Protein AF-A0A354QUR7-F1 (afdb_monomer_lite)

Foldseek 3Di:
DDDDDDDDDPVVVVVLVVVCVVVVHDSVVVVVCVVVPPVVVPPVDDDDDDDDDDDDDPDPPPVVVVVVVVVVVVVVVVVVVVVVVVVVVVVVVVVVVVVVVVVVVVVVVPPDPVVVVVPPPPD

Structure (mmCIF, N/CA/C/O backbone):
data_AF-A0A354QUR7-F1
#
_entry.id   AF-A0A354QUR7-F1
#
loop_
_atom_site.group_PDB
_atom_site.id
_atom_site.type_symbol
_atom_site.label_atom_id
_atom_site.label_alt_id
_atom_site.label_comp_id
_atom_site.label_asym_id
_atom_site.label_entity_id
_atom_site.label_seq_id
_atom_site.pdbx_PDB_ins_code
_atom_site.Cartn_x
_atom_site.Cartn_y
_atom_site.Cartn_z
_atom_site.occupancy
_atom_site.B_iso_or_equiv
_atom_site.auth_seq_id
_atom_site.auth_comp_id
_atom_site.auth_asym_id
_atom_site.auth_atom_id
_atom_site.pdbx_PDB_model_num
ATOM 1 N N . MET A 1 1 ? -41.980 7.712 7.292 1.00 70.81 1 MET A N 1
ATOM 2 C CA . MET A 1 1 ? -40.729 7.267 7.946 1.00 70.81 1 MET A CA 1
ATOM 3 C C . MET A 1 1 ? -40.075 6.250 7.031 1.00 70.81 1 MET A C 1
ATOM 5 O O . MET A 1 1 ? -40.793 5.419 6.491 1.00 70.81 1 MET A O 1
ATOM 9 N N . ALA A 1 2 ? -38.770 6.356 6.795 1.00 80.06 2 ALA A N 1
ATOM 10 C CA . ALA A 1 2 ? -38.042 5.383 5.985 1.00 80.06 2 ALA A CA 1
ATOM 11 C C . ALA A 1 2 ? -37.538 4.244 6.881 1.00 80.06 2 ALA A C 1
ATOM 13 O O . ALA A 1 2 ? -37.101 4.497 8.002 1.00 80.06 2 ALA A O 1
ATOM 14 N N . GLN A 1 3 ? -37.608 3.008 6.391 1.00 86.31 3 GLN A N 1
ATOM 15 C CA . GLN A 1 3 ? -37.109 1.825 7.090 1.00 86.31 3 GLN A CA 1
ATOM 16 C C . GLN A 1 3 ? -36.037 1.150 6.236 1.00 86.31 3 GLN A C 1
ATOM 18 O O . GLN A 1 3 ? -36.229 0.957 5.037 1.00 86.31 3 GLN A O 1
ATOM 23 N N . ILE A 1 4 ? -34.919 0.782 6.864 1.00 85.81 4 ILE A N 1
ATOM 24 C CA . ILE A 1 4 ? -33.810 0.062 6.233 1.00 85.81 4 ILE A CA 1
ATOM 25 C C . ILE A 1 4 ? -33.684 -1.293 6.928 1.00 85.81 4 ILE A C 1
ATOM 27 O O . ILE A 1 4 ? -33.511 -1.352 8.143 1.00 85.81 4 ILE A O 1
ATOM 31 N N . ASN A 1 5 ? -33.774 -2.377 6.156 1.00 90.69 5 ASN A N 1
ATOM 32 C CA . ASN A 1 5 ? -33.589 -3.738 6.656 1.00 90.69 5 ASN A CA 1
ATOM 33 C C . ASN A 1 5 ? -32.179 -4.220 6.300 1.00 90.69 5 ASN A C 1
ATOM 35 O O . ASN A 1 5 ? -31.819 -4.259 5.125 1.00 90.69 5 ASN A O 1
ATOM 39 N N . ILE A 1 6 ? -31.403 -4.611 7.310 1.00 87.19 6 ILE A N 1
ATOM 40 C CA . ILE A 1 6 ? -30.026 -5.093 7.154 1.00 87.19 6 ILE A CA 1
ATOM 41 C C . ILE A 1 6 ? -29.982 -6.557 7.592 1.00 87.19 6 ILE A C 1
ATOM 43 O O . ILE A 1 6 ? -30.445 -6.894 8.682 1.00 87.19 6 ILE A O 1
ATOM 47 N N . LYS A 1 7 ? -29.443 -7.433 6.737 1.00 93.44 7 LYS A N 1
ATOM 48 C CA . LYS A 1 7 ? -29.158 -8.830 7.090 1.00 93.44 7 LYS A CA 1
ATOM 49 C C . LYS A 1 7 ? -27.768 -8.901 7.711 1.00 93.44 7 LYS A C 1
ATOM 51 O O . LYS A 1 7 ? -26.819 -8.398 7.121 1.00 93.44 7 LYS A O 1
ATOM 56 N N . LEU A 1 8 ? -27.674 -9.520 8.880 1.00 91.12 8 LEU A N 1
ATOM 57 C CA . LEU A 1 8 ? -26.447 -9.665 9.659 1.00 91.12 8 LEU A CA 1
ATOM 58 C C . LEU A 1 8 ? -26.280 -11.132 10.050 1.00 91.12 8 LEU A C 1
ATOM 60 O O . LEU A 1 8 ? -27.276 -11.853 10.158 1.00 91.12 8 LEU A O 1
ATOM 64 N N . THR A 1 9 ? -25.043 -11.556 10.279 1.00 94.69 9 THR A N 1
ATOM 65 C CA . THR A 1 9 ? -24.769 -12.812 10.987 1.00 94.69 9 THR A CA 1
ATOM 66 C C . THR A 1 9 ? -24.953 -12.630 12.497 1.00 94.69 9 THR A C 1
ATOM 68 O O . THR A 1 9 ? -24.984 -11.501 12.999 1.00 94.69 9 THR A O 1
ATOM 71 N N . ASP A 1 10 ? -25.066 -13.737 13.233 1.00 92.31 10 ASP A N 1
ATOM 72 C CA . ASP A 1 10 ? -25.201 -13.695 14.694 1.00 92.31 10 ASP A CA 1
ATOM 73 C C . ASP A 1 10 ? -23.972 -13.047 15.357 1.00 92.31 10 ASP A C 1
ATOM 75 O O . ASP A 1 10 ? -24.129 -12.173 16.207 1.00 92.31 10 ASP A O 1
ATOM 79 N N . GLU A 1 11 ? -22.762 -13.350 14.874 1.00 92.94 11 GLU A N 1
ATOM 80 C CA . GLU A 1 11 ? -21.509 -12.731 15.338 1.00 92.94 11 GLU A CA 1
ATOM 81 C C . GLU A 1 11 ? -21.501 -11.205 15.142 1.00 92.94 11 GLU A C 1
ATOM 83 O O . GLU A 1 11 ? -21.174 -10.445 16.053 1.00 92.94 11 GLU A O 1
ATOM 88 N N . GLN A 1 12 ? -21.921 -10.725 13.967 1.00 89.38 12 GLN A N 1
ATOM 89 C CA . GLN A 1 12 ? -21.990 -9.288 13.681 1.00 89.38 12 GLN A CA 1
ATOM 90 C C . GLN A 1 12 ? -23.006 -8.581 14.583 1.00 89.38 12 GLN A C 1
ATOM 92 O O . GLN A 1 12 ? -22.788 -7.449 15.020 1.00 89.38 12 GLN A O 1
ATOM 97 N N . LYS A 1 13 ? -24.128 -9.241 14.874 1.00 90.25 13 LYS A N 1
ATOM 98 C CA . LYS A 1 13 ? -25.160 -8.710 15.765 1.00 90.25 13 LYS A CA 1
ATOM 99 C C . LYS A 1 13 ? -24.659 -8.603 17.204 1.00 90.25 13 LYS A C 1
ATOM 101 O O . LYS A 1 13 ? -24.965 -7.611 17.875 1.00 90.25 13 LYS A O 1
ATOM 106 N N . GLU A 1 14 ? -23.912 -9.595 17.677 1.00 91.62 14 GLU A N 1
ATOM 107 C CA . GLU A 1 14 ? -23.283 -9.563 18.999 1.00 91.62 14 GLU A CA 1
ATOM 108 C C . GLU A 1 14 ? -22.267 -8.427 19.103 1.00 91.62 14 GLU A C 1
ATOM 110 O O . GLU A 1 14 ? -22.321 -7.648 20.057 1.00 91.62 14 GLU A O 1
ATOM 115 N N . GLU A 1 15 ? -21.428 -8.261 18.082 1.00 88.44 15 GLU A N 1
ATOM 116 C CA . GLU A 1 15 ? -20.423 -7.202 18.030 1.00 88.44 15 GLU A CA 1
ATOM 117 C C . GLU A 1 15 ? -21.055 -5.805 18.084 1.00 88.44 15 GLU A C 1
ATOM 119 O O . GLU A 1 15 ? -20.711 -4.981 18.935 1.00 88.44 15 GLU A O 1
ATOM 124 N N . ILE A 1 16 ? -22.067 -5.554 17.247 1.00 87.75 16 ILE A N 1
ATOM 125 C CA . ILE A 1 16 ? -22.806 -4.283 17.246 1.00 87.75 16 ILE A CA 1
ATOM 126 C C . ILE A 1 16 ? -23.467 -4.040 18.610 1.00 87.75 16 ILE A C 1
ATOM 128 O O . ILE A 1 16 ? -23.473 -2.915 19.114 1.00 87.75 16 ILE A O 1
ATOM 132 N N . SER A 1 17 ? -24.005 -5.091 19.232 1.00 88.00 17 SER A N 1
ATOM 133 C CA . SER A 1 17 ? -24.630 -4.997 20.555 1.00 88.00 17 SER A CA 1
ATOM 134 C C . SER A 1 17 ? -23.614 -4.671 21.650 1.00 88.00 17 SER A C 1
ATOM 136 O O . SER A 1 17 ? -23.932 -3.912 22.568 1.00 88.00 17 SER A O 1
ATOM 138 N N . ARG A 1 18 ? -22.397 -5.216 21.564 1.00 91.12 18 ARG A N 1
ATOM 139 C CA . ARG A 1 18 ? -21.300 -4.925 22.494 1.00 91.12 18 ARG A CA 1
ATOM 140 C C . ARG A 1 18 ? -20.861 -3.468 22.381 1.00 91.12 18 ARG A C 1
ATOM 142 O O . ARG A 1 18 ? -20.863 -2.767 23.390 1.00 91.12 18 ARG A O 1
ATOM 149 N N . ILE A 1 19 ? -20.599 -2.997 21.161 1.00 88.25 19 ILE A N 1
ATOM 150 C CA . ILE A 1 19 ? -20.183 -1.610 20.892 1.00 88.25 19 ILE A CA 1
ATOM 151 C C . ILE A 1 19 ? -21.270 -0.619 21.334 1.00 88.25 19 ILE A C 1
ATOM 153 O O . ILE A 1 19 ? -20.972 0.425 21.914 1.00 88.25 19 ILE A O 1
ATOM 157 N N . ALA A 1 20 ? -22.544 -0.940 21.094 1.00 88.38 20 ALA A N 1
ATOM 158 C CA . ALA A 1 20 ? -23.664 -0.105 21.521 1.00 88.38 20 ALA A CA 1
ATOM 159 C C . ALA A 1 20 ? -23.741 0.021 23.054 1.00 88.38 20 ALA A C 1
ATOM 161 O O . ALA A 1 20 ? -23.936 1.124 23.566 1.00 88.38 20 ALA A O 1
ATOM 162 N N . LYS A 1 21 ? -23.532 -1.088 23.784 1.00 89.12 21 LYS A N 1
ATOM 163 C CA . LYS A 1 21 ? -23.481 -1.094 25.257 1.00 89.12 21 LYS A CA 1
ATOM 164 C C . LYS A 1 21 ? -22.305 -0.285 25.793 1.00 89.12 21 LYS A C 1
ATOM 166 O O . LYS A 1 21 ? -22.503 0.509 26.703 1.00 89.12 21 LYS A O 1
ATOM 171 N N . GLU A 1 22 ? -21.120 -0.465 25.219 1.00 87.44 22 GLU A N 1
ATOM 172 C CA . GLU A 1 22 ? -19.910 0.267 25.610 1.00 87.44 22 GLU A CA 1
ATOM 173 C C . GLU A 1 22 ? -20.076 1.781 25.422 1.00 87.44 22 GLU A C 1
ATOM 175 O O . GLU A 1 22 ? -19.699 2.566 26.287 1.00 87.44 22 GLU A O 1
ATOM 180 N N . LYS A 1 23 ? -20.724 2.194 24.328 1.00 81.88 23 LYS A N 1
ATOM 181 C CA . LYS A 1 23 ? -20.987 3.606 24.018 1.00 81.88 23 LYS A CA 1
ATOM 182 C C . LYS A 1 23 ? -22.255 4.170 24.674 1.00 81.88 23 LYS A C 1
ATOM 184 O O . LYS A 1 23 ? -22.537 5.352 24.502 1.00 81.88 23 LYS A O 1
ATOM 189 N N . GLY A 1 24 ? -23.040 3.352 25.381 1.00 87.19 24 GLY A N 1
ATOM 190 C CA . GLY A 1 24 ? -24.289 3.775 26.027 1.00 87.19 24 GLY A CA 1
ATOM 191 C C . GLY A 1 24 ? -25.385 4.248 25.060 1.00 87.19 24 GLY A C 1
ATOM 192 O O . GLY A 1 24 ? -26.248 5.033 25.450 1.00 87.19 24 GLY A O 1
ATOM 193 N N . VAL A 1 25 ? -25.363 3.802 23.800 1.00 88.75 25 VAL A N 1
ATOM 194 C CA . VAL A 1 25 ? -26.309 4.226 22.749 1.00 88.75 25 VAL A CA 1
ATOM 195 C C . VAL A 1 25 ? -27.160 3.058 22.253 1.00 88.75 25 VAL A C 1
ATOM 197 O O . VAL A 1 25 ? -26.796 1.893 22.391 1.00 88.75 25 VAL A O 1
ATOM 200 N N . SER A 1 26 ? -28.313 3.352 21.645 1.00 88.50 26 SER A N 1
ATOM 201 C CA . SER A 1 26 ? -29.121 2.309 21.004 1.00 88.50 26 SER A CA 1
ATOM 202 C C . SER A 1 26 ? -28.445 1.808 19.726 1.00 88.50 26 SER A C 1
ATOM 204 O O . SER A 1 26 ? -27.758 2.563 19.038 1.00 88.50 26 SER A O 1
ATOM 206 N N . ILE A 1 27 ? -28.678 0.542 19.370 1.00 85.31 27 ILE A N 1
ATOM 207 C CA . ILE A 1 27 ? -28.130 -0.060 18.143 1.00 85.31 27 ILE A CA 1
ATOM 208 C C . ILE A 1 27 ? -28.532 0.759 16.911 1.00 85.31 27 ILE A C 1
ATOM 210 O O . ILE A 1 27 ? -27.703 1.046 16.054 1.00 85.31 27 ILE A O 1
ATOM 214 N N . THR A 1 28 ? -29.791 1.193 16.845 1.00 85.50 28 THR A N 1
ATOM 215 C CA . THR A 1 28 ? -30.291 2.025 15.747 1.00 85.50 28 THR A CA 1
ATOM 216 C C . THR A 1 28 ? -29.547 3.353 15.672 1.00 85.50 28 THR A C 1
ATOM 218 O O . THR A 1 28 ? -29.139 3.756 14.587 1.00 85.50 28 THR A O 1
ATOM 221 N N . GLN A 1 29 ? -29.318 4.015 16.812 1.00 81.94 29 GLN A N 1
ATOM 222 C CA . GLN A 1 29 ? -28.586 5.279 16.840 1.00 81.94 29 GLN A CA 1
ATOM 223 C C . GLN A 1 29 ? -27.117 5.084 16.462 1.00 81.94 29 GLN A C 1
ATOM 225 O O . GLN A 1 29 ? -26.572 5.902 15.729 1.00 81.94 29 GLN A O 1
ATOM 230 N N . LEU A 1 30 ? -26.492 3.992 16.912 1.00 86.44 30 LEU A N 1
ATOM 231 C CA . LEU A 1 30 ? -25.126 3.633 16.542 1.00 86.44 30 LEU A CA 1
ATOM 232 C C . LEU A 1 30 ? -25.003 3.459 15.025 1.00 86.44 30 LEU A C 1
ATOM 234 O O . LEU A 1 30 ? -24.152 4.092 14.416 1.00 86.44 30 LEU A O 1
ATOM 238 N N . VAL A 1 31 ? -25.888 2.669 14.411 1.00 85.56 31 VAL A N 1
ATOM 239 C CA . VAL A 1 31 ? -25.879 2.413 12.962 1.00 85.56 31 VAL A CA 1
ATOM 240 C C . VAL A 1 31 ? -26.161 3.691 12.171 1.00 85.56 31 VAL A C 1
ATOM 242 O O . VAL A 1 31 ? -25.471 3.967 11.193 1.00 85.56 31 VAL A O 1
ATOM 245 N N . ILE A 1 32 ? -27.128 4.505 12.606 1.00 85.56 32 ILE A N 1
ATOM 246 C CA . ILE A 1 32 ? -27.425 5.798 11.975 1.00 85.56 32 ILE A CA 1
ATOM 247 C C . ILE A 1 32 ? -26.209 6.723 12.055 1.00 85.56 32 ILE A C 1
ATOM 249 O O . ILE A 1 32 ? -25.805 7.276 11.035 1.00 85.56 32 ILE A O 1
ATOM 253 N N . ASN A 1 33 ? -25.591 6.852 13.230 1.00 84.00 33 ASN A N 1
ATOM 254 C CA . ASN A 1 33 ? -24.401 7.678 13.415 1.00 84.00 33 ASN A CA 1
ATOM 255 C C . ASN A 1 33 ? -23.230 7.157 12.573 1.00 84.00 33 ASN A C 1
ATOM 257 O O . ASN A 1 33 ? -22.545 7.955 11.951 1.00 84.00 33 ASN A O 1
ATOM 261 N N . SER A 1 34 ? -23.021 5.842 12.495 1.00 80.88 34 SER A N 1
ATOM 262 C CA . SER A 1 34 ? -21.969 5.246 11.663 1.00 80.88 34 SER A CA 1
ATOM 263 C C . SER A 1 34 ? -22.181 5.475 10.162 1.00 80.88 34 SER A C 1
ATOM 265 O O . SER A 1 34 ? -21.206 5.602 9.431 1.00 80.88 34 SER A O 1
ATOM 267 N N . ILE A 1 35 ? -23.430 5.537 9.689 1.00 83.19 35 ILE A N 1
ATOM 268 C CA . ILE A 1 35 ? -23.747 5.791 8.273 1.00 83.19 35 ILE A CA 1
ATOM 269 C C . ILE A 1 35 ? -23.687 7.289 7.941 1.00 83.19 35 ILE A C 1
ATOM 271 O O . ILE A 1 35 ? -23.235 7.657 6.855 1.00 83.19 35 ILE A O 1
ATOM 275 N N . LEU A 1 36 ? -24.174 8.146 8.843 1.00 81.19 36 LEU A N 1
ATOM 276 C CA . LEU A 1 36 ? -24.264 9.593 8.625 1.00 8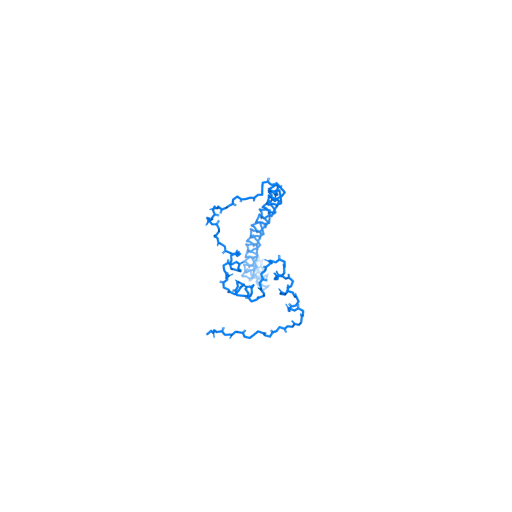1.19 36 LEU A CA 1
ATOM 277 C C . LEU A 1 36 ? -22.943 10.316 8.911 1.00 81.19 36 LEU A C 1
ATOM 279 O O . LEU A 1 36 ? -22.587 11.222 8.161 1.00 81.19 36 LEU A O 1
ATOM 283 N N . ASN A 1 37 ? -22.182 9.894 9.924 1.00 70.12 37 ASN A N 1
ATOM 284 C CA . ASN A 1 37 ? -20.871 10.463 10.246 1.00 70.12 37 ASN A CA 1
ATOM 285 C C . ASN A 1 37 ? -19.788 9.836 9.353 1.00 70.12 37 ASN A C 1
ATOM 287 O O . ASN A 1 37 ? -18.884 9.145 9.822 1.00 70.12 37 ASN A O 1
ATOM 291 N N . LYS A 1 38 ? -19.879 10.084 8.041 1.00 56.25 38 LYS A N 1
ATOM 292 C CA . LYS A 1 38 ? -18.827 9.722 7.075 1.00 56.25 38 LYS A CA 1
ATOM 293 C C . LYS A 1 38 ? -17.510 10.466 7.314 1.00 56.25 38 LYS A C 1
ATOM 295 O O . LYS A 1 38 ? -16.471 9.988 6.870 1.00 56.25 38 LYS A O 1
ATOM 300 N N . GLU A 1 39 ? -17.542 11.590 8.029 1.00 51.56 39 GLU A N 1
ATOM 301 C CA . GLU A 1 39 ? -16.359 12.406 8.324 1.00 51.56 39 GLU A CA 1
ATOM 302 C C . GLU A 1 39 ? -15.308 11.705 9.191 1.00 51.56 39 GLU A C 1
ATOM 304 O O . GLU A 1 39 ? -14.172 12.139 9.172 1.00 51.56 39 GLU A O 1
ATOM 309 N N . GLN A 1 40 ? -15.618 10.608 9.894 1.00 51.91 40 GLN A N 1
ATOM 310 C CA . GLN A 1 40 ? -14.603 9.884 10.682 1.00 51.91 40 GLN A CA 1
ATOM 311 C C . GLN A 1 40 ? -13.975 8.678 9.972 1.00 51.91 40 GLN A C 1
ATOM 313 O O . GLN A 1 40 ? -13.020 8.114 10.492 1.00 51.91 40 GLN A O 1
ATOM 318 N N . PHE A 1 41 ? -14.475 8.276 8.798 1.00 47.25 41 PHE A N 1
ATOM 319 C CA . PHE A 1 41 ? -13.894 7.160 8.034 1.00 47.25 41 PHE A CA 1
ATOM 320 C C . PHE A 1 41 ? -13.124 7.609 6.786 1.00 47.25 41 PHE A C 1
ATOM 322 O O . PHE A 1 41 ? -12.413 6.800 6.198 1.00 47.25 41 PHE A O 1
ATOM 329 N N . TYR A 1 42 ? -13.240 8.883 6.389 1.00 46.06 42 TYR A N 1
ATOM 330 C CA . TYR A 1 42 ? -12.487 9.463 5.269 1.00 46.06 42 TYR A CA 1
ATOM 331 C C . TYR A 1 42 ? -11.438 10.508 5.680 1.00 46.06 42 TYR A C 1
ATOM 333 O O . TYR A 1 42 ? -10.752 11.024 4.806 1.00 46.06 42 TYR A O 1
ATOM 341 N N .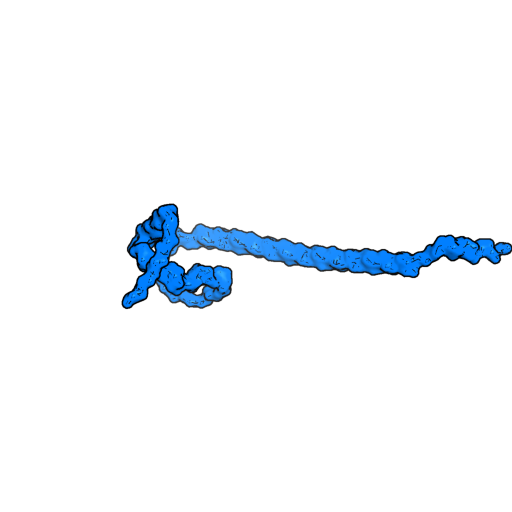 THR A 1 43 ? -11.228 10.769 6.973 1.00 41.31 43 THR A N 1
ATOM 342 C CA . THR A 1 43 ? -10.122 11.617 7.458 1.00 41.31 43 THR A CA 1
ATOM 343 C C . THR A 1 43 ? -8.959 10.771 7.980 1.00 41.31 43 THR A C 1
ATOM 345 O O . THR A 1 43 ? -8.518 10.948 9.108 1.00 41.31 43 THR A O 1
ATOM 348 N N . ASP A 1 44 ? -8.484 9.833 7.160 1.00 45.16 44 ASP A N 1
ATOM 349 C CA . ASP A 1 44 ? -7.079 9.389 7.201 1.00 45.16 44 ASP A CA 1
ATOM 350 C C . ASP A 1 44 ? -6.260 10.061 6.085 1.00 45.16 44 ASP A C 1
ATOM 352 O O . ASP A 1 44 ? -5.083 9.770 5.907 1.00 45.16 44 ASP A O 1
ATOM 356 N N . ASN A 1 45 ? -6.858 10.993 5.335 1.00 47.22 45 ASN A N 1
ATOM 357 C CA . ASN A 1 45 ? -6.125 11.848 4.415 1.00 47.22 45 ASN A CA 1
ATOM 358 C C . ASN A 1 45 ? -6.605 13.293 4.555 1.00 47.22 45 ASN A C 1
ATOM 360 O O . ASN A 1 45 ? -7.725 13.621 4.181 1.00 47.22 45 ASN A O 1
ATOM 364 N N . GLU A 1 46 ? -5.684 14.098 5.076 1.00 49.09 46 GLU A N 1
ATOM 365 C CA . GLU A 1 46 ? -5.580 15.549 4.930 1.00 49.09 46 GLU A CA 1
ATOM 366 C C . GLU A 1 46 ? -6.576 16.413 5.733 1.00 49.09 46 GLU A C 1
ATOM 368 O O . GLU A 1 46 ? -7.792 16.269 5.683 1.00 49.09 46 GLU A O 1
ATOM 373 N N . ASP A 1 47 ? -5.979 17.348 6.478 1.00 48.78 47 ASP A N 1
ATOM 374 C CA . ASP A 1 47 ? -6.572 18.539 7.093 1.00 48.78 47 ASP A CA 1
ATOM 375 C C . ASP A 1 47 ? -7.348 18.384 8.414 1.00 48.78 47 ASP A C 1
ATOM 377 O O . ASP A 1 47 ? -8.569 18.511 8.484 1.00 48.78 47 ASP A O 1
ATOM 381 N N . ILE A 1 48 ? -6.608 18.295 9.530 1.00 45.75 48 ILE A N 1
ATOM 382 C CA . ILE A 1 48 ? -7.082 18.820 10.825 1.00 45.75 48 ILE A CA 1
ATOM 383 C C . ILE A 1 48 ? -6.299 20.094 11.153 1.00 45.75 48 ILE A C 1
ATOM 385 O O . ILE A 1 48 ? -5.454 20.146 12.045 1.00 45.75 48 ILE A O 1
ATOM 389 N N . GLU A 1 49 ? -6.627 21.161 10.427 1.00 47.12 49 GLU A N 1
ATOM 390 C CA . GLU A 1 49 ? -6.638 22.497 11.009 1.00 47.12 49 GLU A CA 1
ATOM 391 C C . GLU A 1 49 ? -8.024 22.730 11.641 1.00 47.12 49 GLU A C 1
ATOM 393 O O . GLU A 1 49 ? -9.048 22.686 10.966 1.00 47.12 49 GLU A O 1
ATOM 398 N N . ARG A 1 50 ? -8.022 23.077 12.935 1.00 48.78 50 ARG A N 1
ATOM 399 C CA . ARG A 1 50 ? -9.096 23.762 13.689 1.00 48.78 50 ARG A CA 1
ATOM 400 C C . ARG A 1 50 ? -10.302 22.932 14.145 1.00 48.78 50 ARG A C 1
ATOM 402 O O . ARG A 1 50 ? -11.369 22.950 13.536 1.00 48.78 50 ARG A O 1
ATOM 409 N N . LYS A 1 51 ? -10.231 22.490 15.406 1.00 41.47 51 LYS A N 1
ATOM 410 C CA . LYS A 1 51 ? -11.232 22.918 16.401 1.00 41.47 51 LYS A CA 1
ATOM 411 C C . LYS A 1 51 ? -10.707 22.778 17.829 1.00 41.47 51 LYS A C 1
ATOM 413 O O . LYS A 1 51 ? -10.802 21.730 18.457 1.00 41.47 51 LYS A O 1
ATOM 418 N N . GLU A 1 52 ? -10.172 23.880 18.343 1.00 45.22 52 GLU A N 1
ATOM 419 C CA . GLU A 1 52 ? -10.100 24.127 19.778 1.00 45.22 52 GLU A CA 1
ATOM 420 C C . GLU A 1 52 ? -11.518 24.147 20.360 1.00 45.22 52 GLU A C 1
ATOM 422 O O . GLU A 1 52 ? -12.380 24.889 19.880 1.00 45.22 52 GLU A O 1
ATOM 427 N N . ASN A 1 53 ? -11.732 23.321 21.387 1.00 38.19 53 ASN A N 1
ATOM 428 C CA . ASN A 1 53 ? -12.489 23.587 22.618 1.00 38.19 53 ASN A CA 1
ATOM 429 C C . ASN A 1 53 ? -13.254 22.339 23.073 1.00 38.19 53 ASN A C 1
ATOM 431 O O . ASN A 1 53 ? -14.388 22.118 22.664 1.00 38.19 53 ASN A O 1
ATOM 435 N N . SER A 1 54 ? -12.681 21.589 24.012 1.00 34.34 54 SER A N 1
ATOM 436 C CA . SER A 1 54 ? -13.267 21.483 25.352 1.00 34.34 54 SER A CA 1
ATOM 437 C C . SER A 1 54 ? -12.285 20.784 26.290 1.00 34.34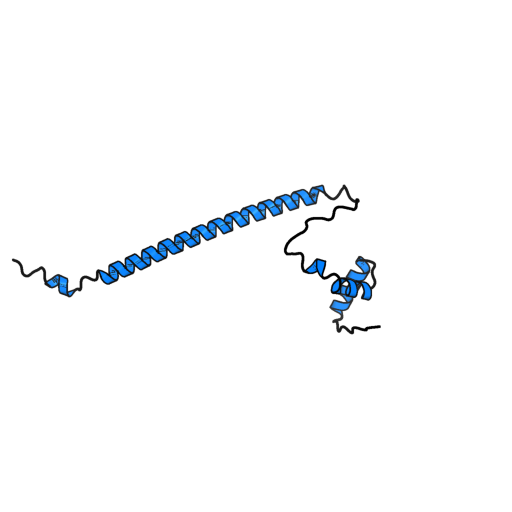 54 SER A C 1
ATOM 439 O O . SER A 1 54 ? -11.718 19.746 25.969 1.00 34.34 54 SER A O 1
ATOM 441 N N . LYS A 1 55 ? -12.081 21.407 27.449 1.00 48.31 55 LYS A N 1
ATOM 442 C CA . LYS A 1 55 ? -11.332 20.905 28.603 1.00 48.31 55 LYS A CA 1
ATOM 443 C C . LYS A 1 55 ? -11.881 19.548 29.040 1.00 48.31 55 LYS A C 1
ATOM 445 O O . LYS A 1 55 ? -13.090 19.467 29.216 1.00 48.31 55 LYS A O 1
ATOM 450 N N . GLU A 1 56 ? -10.999 18.574 29.270 1.00 37.75 56 GLU A N 1
ATOM 451 C CA . GLU A 1 56 ? -10.855 17.772 30.504 1.00 37.75 56 GLU A CA 1
ATOM 452 C C . GLU A 1 56 ? -9.764 16.702 30.283 1.00 37.75 56 GLU A C 1
ATOM 454 O O . GLU A 1 56 ? -9.636 16.187 29.176 1.00 37.75 56 GLU A O 1
ATOM 459 N N . SER A 1 57 ? -9.013 16.335 31.332 1.00 35.91 57 SER A N 1
ATOM 460 C CA . SER A 1 57 ? -7.987 15.259 31.400 1.00 35.91 57 SER A CA 1
ATOM 461 C C . SER A 1 57 ? -6.512 15.682 31.242 1.00 35.91 57 SER A C 1
ATOM 463 O O . SER A 1 57 ? -5.819 15.318 30.293 1.00 35.91 57 SER A O 1
ATOM 465 N N . THR A 1 58 ? -5.984 16.405 32.233 1.00 44.97 58 THR A N 1
ATOM 466 C CA . THR A 1 58 ? -4.565 16.813 32.318 1.00 44.97 58 THR A CA 1
ATOM 467 C C . THR A 1 58 ? -3.627 15.729 32.889 1.00 44.97 58 THR A C 1
ATOM 469 O O . THR A 1 58 ? -2.492 16.037 33.225 1.00 44.97 58 THR A O 1
ATOM 472 N N . GLU A 1 59 ? -4.038 14.459 32.984 1.00 44.91 59 GLU A N 1
ATOM 473 C CA . GLU A 1 59 ? -3.181 13.394 33.557 1.00 44.91 59 GLU A CA 1
ATOM 474 C C . GLU A 1 59 ? -2.784 12.274 32.574 1.00 44.91 59 GLU A C 1
ATOM 476 O O . GLU A 1 59 ? -1.800 11.588 32.822 1.00 44.91 59 GLU A O 1
ATOM 481 N N . ASN A 1 60 ? -3.415 12.165 31.394 1.00 46.19 60 ASN A N 1
ATOM 482 C CA . ASN A 1 60 ? -3.071 11.148 30.375 1.00 46.19 60 ASN A CA 1
ATOM 483 C C . ASN A 1 60 ? -2.157 11.665 29.237 1.00 46.19 60 ASN A C 1
ATOM 485 O O . ASN A 1 60 ? -1.907 10.960 28.263 1.00 46.19 60 ASN A O 1
ATOM 489 N N . ASN A 1 61 ? -1.680 12.913 29.312 1.00 50.22 61 ASN A N 1
ATOM 490 C CA . ASN A 1 61 ? -1.008 13.590 28.189 1.00 50.22 61 ASN A CA 1
ATOM 491 C C . ASN A 1 61 ? 0.514 13.370 28.095 1.00 50.22 61 ASN A C 1
ATOM 493 O O . ASN A 1 61 ? 1.111 13.723 27.080 1.00 50.22 61 ASN A O 1
ATOM 497 N N . LEU A 1 62 ? 1.166 12.819 29.124 1.00 53.06 62 LEU A N 1
ATOM 498 C CA . LEU A 1 62 ? 2.630 12.701 29.121 1.00 53.06 62 LEU A CA 1
ATOM 499 C C . LEU A 1 62 ? 3.126 11.462 28.354 1.00 53.06 62 LEU A C 1
ATOM 501 O O . LEU A 1 62 ? 4.090 11.573 27.599 1.00 53.06 62 LEU A O 1
ATOM 505 N N . ASP A 1 63 ? 2.445 10.319 28.488 1.00 52.72 63 ASP A N 1
ATOM 506 C CA . ASP A 1 63 ? 2.822 9.076 27.790 1.00 52.72 63 ASP A CA 1
ATOM 507 C C . ASP A 1 63 ? 2.544 9.154 26.282 1.00 52.72 63 ASP A C 1
ATOM 509 O O . ASP A 1 63 ? 3.402 8.801 25.472 1.00 52.72 63 ASP A O 1
ATOM 513 N N . ASN A 1 64 ? 1.411 9.752 25.893 1.00 57.41 64 ASN A N 1
ATOM 514 C CA . ASN A 1 64 ? 1.065 9.970 24.484 1.00 57.41 64 ASN A CA 1
ATOM 515 C C . ASN A 1 64 ? 2.098 10.832 23.740 1.00 57.41 64 ASN A C 1
ATOM 517 O O . ASN A 1 64 ? 2.300 10.647 22.544 1.00 57.41 64 ASN A O 1
ATOM 521 N N . ASN A 1 65 ? 2.774 11.767 24.418 1.00 62.72 65 ASN A N 1
ATOM 522 C CA . ASN A 1 65 ? 3.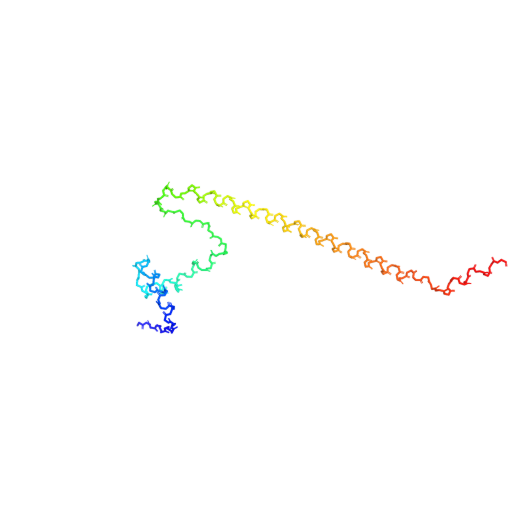782 12.618 23.783 1.00 62.72 65 ASN A CA 1
ATOM 523 C C . ASN A 1 65 ? 5.056 11.825 23.444 1.00 62.72 65 ASN A C 1
ATOM 525 O O . ASN A 1 65 ? 5.625 11.983 22.366 1.00 62.72 65 ASN A O 1
ATOM 529 N N . LYS A 1 66 ? 5.480 10.920 24.334 1.00 68.75 66 LYS A N 1
ATOM 530 C CA . LYS A 1 66 ? 6.683 10.106 24.122 1.00 68.75 66 LYS A CA 1
ATOM 531 C C . LYS A 1 66 ? 6.490 9.078 23.009 1.00 68.75 66 LYS A C 1
ATOM 533 O O . LYS A 1 66 ? 7.393 8.899 22.195 1.00 68.75 66 LYS A O 1
ATOM 538 N N . GLU A 1 67 ? 5.320 8.446 22.946 1.00 69.19 67 GLU A N 1
ATOM 539 C CA . GLU A 1 67 ? 4.979 7.560 21.830 1.00 69.19 67 GLU A CA 1
ATOM 540 C C . GLU A 1 67 ? 4.894 8.338 20.514 1.00 69.19 67 GLU A C 1
ATOM 542 O O . GLU A 1 67 ? 5.476 7.914 19.519 1.00 69.19 67 GLU A O 1
ATOM 547 N N . ASN A 1 68 ? 4.263 9.516 20.507 1.00 76.00 68 ASN A N 1
ATOM 548 C CA . ASN A 1 68 ? 4.160 10.355 19.310 1.00 76.00 68 ASN A CA 1
ATOM 549 C C . ASN A 1 68 ? 5.538 10.808 18.787 1.00 76.00 68 ASN A C 1
ATOM 551 O O . ASN A 1 68 ? 5.797 10.734 17.587 1.00 76.00 68 ASN A O 1
ATOM 555 N N . LEU A 1 69 ? 6.457 11.181 19.686 1.00 78.25 69 LEU A N 1
ATOM 556 C CA . LEU A 1 69 ? 7.854 11.481 19.351 1.00 78.25 69 LEU A CA 1
ATOM 557 C C . LEU A 1 69 ? 8.565 10.275 18.722 1.00 78.25 69 LEU A C 1
ATOM 559 O O . LEU A 1 69 ? 9.204 10.428 17.684 1.00 78.25 69 LEU A O 1
ATOM 563 N N . LEU A 1 70 ? 8.405 9.078 19.295 1.00 83.19 70 LEU A N 1
ATOM 564 C CA . LEU A 1 70 ? 9.006 7.854 18.758 1.00 83.19 70 LEU A CA 1
ATOM 565 C C . LEU A 1 70 ? 8.453 7.503 17.367 1.00 83.19 70 LEU A C 1
ATOM 567 O O . LEU A 1 70 ? 9.216 7.148 16.468 1.00 83.19 70 LEU A O 1
ATOM 571 N N . TYR A 1 71 ? 7.137 7.627 17.168 1.00 86.06 71 TYR A N 1
ATOM 572 C CA . TYR A 1 71 ? 6.512 7.425 15.858 1.00 86.06 71 TYR A CA 1
ATOM 573 C C . TYR A 1 71 ? 7.013 8.440 14.832 1.00 86.06 71 TYR A C 1
ATOM 575 O O . TYR A 1 71 ? 7.283 8.073 13.690 1.00 86.06 71 TYR A O 1
ATOM 583 N N . LYS A 1 72 ? 7.187 9.701 15.234 1.00 90.06 72 LYS A N 1
ATOM 584 C CA . LYS A 1 72 ? 7.729 10.742 14.361 1.00 90.06 72 LYS A CA 1
ATOM 585 C C . LYS A 1 72 ? 9.172 10.444 13.947 1.00 90.06 72 LYS A C 1
ATOM 587 O O . LYS A 1 72 ? 9.469 10.482 12.756 1.00 90.06 72 LYS A O 1
ATOM 592 N N . GLU A 1 73 ? 10.039 10.094 14.895 1.00 90.56 73 GLU A N 1
ATOM 593 C CA . GLU A 1 73 ? 11.432 9.716 14.613 1.00 90.56 73 GLU A CA 1
ATOM 594 C C . GLU A 1 73 ? 11.507 8.501 13.678 1.00 90.56 73 GLU A C 1
ATOM 596 O O . GLU A 1 73 ? 12.276 8.495 12.715 1.00 90.56 73 GLU A O 1
ATOM 601 N N . LEU A 1 74 ? 10.667 7.487 13.909 1.00 92.88 74 LEU A N 1
ATOM 602 C CA . LEU A 1 74 ? 10.572 6.323 13.030 1.00 92.88 74 LEU A CA 1
ATOM 603 C C . LEU A 1 74 ? 10.162 6.723 11.605 1.00 92.88 74 LEU A C 1
ATOM 605 O O . LEU A 1 74 ? 10.778 6.269 10.638 1.00 92.88 74 LEU A O 1
ATOM 609 N N . CYS A 1 75 ? 9.153 7.584 11.466 1.00 90.62 75 CYS A N 1
ATOM 610 C CA . CYS A 1 75 ? 8.708 8.093 10.170 1.00 90.62 75 CYS A CA 1
ATOM 611 C C . CYS A 1 75 ? 9.816 8.869 9.444 1.00 90.62 75 CYS A C 1
ATOM 613 O O . CYS A 1 75 ? 10.019 8.652 8.249 1.00 90.62 75 CYS A O 1
ATOM 615 N N . GLU A 1 76 ? 10.569 9.716 10.148 1.00 93.19 76 GLU A N 1
ATOM 616 C CA . GLU A 1 76 ? 11.696 10.467 9.577 1.00 93.19 76 GLU A CA 1
ATOM 617 C C . GLU A 1 76 ? 12.814 9.531 9.087 1.00 93.19 76 GLU A C 1
ATOM 619 O O . GLU A 1 76 ? 13.325 9.694 7.973 1.00 93.19 76 GLU A O 1
ATOM 624 N N . VAL A 1 77 ? 13.154 8.495 9.864 1.00 95.94 77 VAL A N 1
ATOM 625 C CA . VAL A 1 77 ? 14.143 7.480 9.459 1.00 95.94 77 VAL A CA 1
ATOM 626 C C . VAL A 1 77 ? 13.674 6.717 8.219 1.00 95.94 77 VAL A C 1
ATOM 628 O O . VAL A 1 77 ? 14.452 6.540 7.277 1.00 95.94 77 VAL A O 1
ATOM 631 N N . LEU A 1 78 ? 12.412 6.283 8.189 1.00 95.44 78 LEU A N 1
ATOM 632 C CA . LEU A 1 78 ? 11.845 5.559 7.049 1.00 95.44 78 LEU A CA 1
ATOM 633 C C . LEU A 1 78 ? 11.816 6.425 5.784 1.00 95.44 78 LEU A C 1
ATOM 635 O O . LEU A 1 78 ? 12.200 5.955 4.713 1.00 95.44 78 LEU A O 1
ATOM 639 N N . GLN A 1 79 ? 11.439 7.700 5.897 1.00 93.31 79 GLN A N 1
ATOM 640 C CA . GLN A 1 79 ? 11.489 8.644 4.778 1.00 93.31 79 GLN A CA 1
ATOM 641 C C . GLN A 1 79 ? 12.918 8.838 4.257 1.00 93.31 79 GLN A C 1
ATOM 643 O O . GLN A 1 79 ? 13.143 8.798 3.045 1.00 93.31 79 GLN A O 1
ATOM 648 N N . GLY A 1 80 ? 13.900 8.971 5.154 1.00 94.31 80 GLY A N 1
ATOM 649 C CA . GLY A 1 80 ? 15.311 9.044 4.776 1.00 94.31 80 GLY A CA 1
ATOM 650 C C . GLY A 1 80 ? 15.788 7.796 4.023 1.00 94.31 80 GLY A C 1
ATOM 651 O O . GLY A 1 80 ? 16.501 7.906 3.023 1.00 94.31 80 GLY A O 1
ATOM 652 N N . GLN A 1 81 ? 15.355 6.607 4.451 1.00 95.25 81 GLN A N 1
ATOM 653 C CA . GLN A 1 81 ? 15.664 5.349 3.763 1.00 95.25 81 GLN A CA 1
ATOM 654 C C . GLN A 1 81 ? 15.036 5.268 2.366 1.00 95.25 81 GLN A C 1
ATOM 656 O O . GLN A 1 81 ? 15.684 4.771 1.444 1.00 95.25 81 GLN A O 1
ATOM 661 N N . ILE A 1 82 ? 13.803 5.753 2.194 1.00 95.69 82 ILE A N 1
ATOM 662 C CA . ILE A 1 82 ? 13.132 5.801 0.886 1.00 95.69 82 ILE A CA 1
ATOM 663 C C . ILE A 1 82 ? 13.912 6.708 -0.068 1.00 95.69 82 ILE A C 1
ATOM 665 O O . ILE A 1 82 ? 14.308 6.258 -1.140 1.00 95.69 82 ILE A O 1
ATOM 669 N N . ALA A 1 83 ? 14.248 7.926 0.363 1.00 94.25 83 ALA A N 1
ATOM 670 C CA . ALA A 1 83 ? 15.015 8.861 -0.459 1.00 94.25 83 ALA A CA 1
ATOM 671 C C . ALA A 1 83 ? 16.386 8.291 -0.875 1.00 94.25 83 ALA A C 1
ATOM 673 O O . ALA A 1 83 ? 16.822 8.451 -2.016 1.00 94.25 83 ALA A O 1
ATOM 674 N N . GLN A 1 84 ? 17.067 7.576 0.027 1.00 95.25 84 GLN A N 1
ATOM 675 C CA . GLN A 1 84 ? 18.321 6.891 -0.304 1.00 95.25 84 GLN A CA 1
ATOM 676 C C . GLN A 1 84 ? 18.126 5.761 -1.324 1.00 95.25 84 GLN A C 1
ATOM 678 O O . GLN A 1 84 ? 18.966 5.598 -2.212 1.00 95.25 84 GLN A O 1
ATOM 683 N N . LYS A 1 85 ? 17.041 4.983 -1.215 1.00 96.88 85 LYS A N 1
ATOM 684 C CA . LYS A 1 85 ? 16.708 3.925 -2.183 1.00 96.88 85 LYS A CA 1
ATOM 685 C C . LYS A 1 85 ? 16.422 4.504 -3.568 1.00 96.88 85 LYS A C 1
ATOM 687 O O . LYS A 1 85 ? 16.926 3.953 -4.542 1.00 96.88 85 LYS A O 1
ATOM 692 N N . ASP A 1 86 ? 15.715 5.627 -3.654 1.00 95.88 86 ASP A N 1
ATOM 693 C CA . ASP A 1 86 ? 15.449 6.302 -4.931 1.00 95.88 86 ASP A CA 1
ATOM 694 C C . ASP A 1 86 ? 16.750 6.761 -5.609 1.00 95.88 86 ASP A C 1
ATOM 696 O O . ASP A 1 86 ? 16.973 6.488 -6.790 1.00 95.88 86 ASP A O 1
ATOM 700 N N . ILE A 1 87 ? 17.683 7.348 -4.848 1.00 96.25 87 ILE A N 1
ATOM 701 C CA . ILE A 1 87 ? 19.009 7.731 -5.367 1.00 96.25 87 ILE A CA 1
ATOM 702 C C . ILE A 1 87 ? 19.785 6.507 -5.880 1.00 96.25 87 ILE A C 1
ATOM 704 O O . ILE A 1 87 ? 20.439 6.582 -6.925 1.00 96.25 87 ILE A O 1
ATOM 708 N N . GLN A 1 88 ? 19.734 5.376 -5.167 1.00 96.81 88 GLN A N 1
ATOM 709 C CA . GLN A 1 88 ? 20.389 4.138 -5.605 1.00 96.81 88 GLN A CA 1
ATOM 710 C C . GLN A 1 88 ? 19.781 3.600 -6.905 1.00 96.81 88 GLN A C 1
ATOM 712 O O . GLN A 1 88 ? 20.522 3.166 -7.788 1.00 96.81 88 GLN A O 1
ATOM 717 N N . ILE A 1 89 ? 18.455 3.655 -7.047 1.00 96.88 89 ILE A N 1
ATOM 718 C CA . ILE A 1 89 ? 17.757 3.253 -8.275 1.00 96.88 89 ILE A CA 1
ATOM 719 C C . ILE A 1 89 ? 18.225 4.112 -9.455 1.00 96.88 89 ILE A C 1
ATOM 721 O O . ILE A 1 89 ? 18.612 3.568 -10.491 1.00 96.88 89 ILE A O 1
ATOM 725 N N . ASP A 1 90 ? 18.299 5.431 -9.284 1.00 95.50 90 ASP A N 1
ATOM 726 C CA . ASP A 1 90 ? 18.792 6.339 -10.326 1.00 95.50 90 ASP A CA 1
ATOM 727 C C . ASP A 1 90 ? 20.249 6.063 -10.717 1.00 95.50 90 ASP A C 1
ATOM 729 O O . ASP A 1 90 ? 20.616 6.114 -11.896 1.00 95.50 90 ASP A O 1
ATOM 733 N N . GLN A 1 91 ? 21.105 5.751 -9.743 1.00 94.94 91 GLN A N 1
ATOM 734 C CA . GLN A 1 91 ? 22.490 5.359 -10.010 1.00 94.94 91 GLN A CA 1
ATOM 735 C C . GLN A 1 91 ? 22.562 4.048 -10.798 1.00 94.94 91 GLN A C 1
ATOM 737 O O . GLN A 1 91 ? 23.322 3.960 -11.766 1.00 94.94 91 GLN A O 1
ATOM 742 N N . LEU A 1 92 ? 21.758 3.048 -10.430 1.00 96.69 92 LEU A N 1
ATOM 743 C CA . LEU A 1 92 ? 21.691 1.776 -11.147 1.00 96.69 92 LEU A CA 1
ATOM 744 C C . LEU A 1 92 ? 21.190 1.964 -12.580 1.00 96.69 92 LEU A C 1
ATOM 746 O O . LEU A 1 92 ? 21.804 1.422 -13.499 1.00 96.69 92 LEU A O 1
ATOM 750 N N . HIS A 1 93 ? 20.159 2.783 -12.798 1.00 93.75 93 HIS A N 1
ATOM 751 C CA . HIS A 1 93 ? 19.694 3.124 -14.144 1.00 93.75 93 HIS A CA 1
ATOM 752 C C . HIS A 1 93 ? 20.807 3.750 -14.997 1.00 93.75 93 HIS A C 1
ATOM 754 O O . HIS A 1 93 ? 20.998 3.341 -16.143 1.00 93.75 93 HIS A O 1
ATOM 760 N N . LYS A 1 94 ? 21.603 4.676 -14.440 1.00 91.81 94 LYS A N 1
ATOM 761 C CA . LYS A 1 94 ? 22.764 5.261 -15.143 1.00 91.81 94 LYS A CA 1
ATOM 762 C C . LYS A 1 94 ? 23.826 4.215 -15.483 1.00 91.81 94 LYS A C 1
ATOM 764 O O . LYS A 1 94 ? 24.368 4.229 -16.586 1.00 91.81 94 LYS A O 1
ATOM 769 N N . ILE A 1 95 ? 24.130 3.309 -14.552 1.00 92.56 95 ILE A N 1
ATOM 770 C CA . ILE A 1 95 ? 25.109 2.232 -14.770 1.00 92.56 95 ILE A CA 1
ATOM 771 C C . ILE A 1 95 ? 24.635 1.291 -15.882 1.00 92.56 95 ILE A C 1
ATOM 773 O O . ILE A 1 95 ? 25.426 0.961 -16.766 1.00 92.56 95 ILE A O 1
ATOM 777 N N . ILE A 1 96 ? 23.363 0.885 -15.857 1.00 91.31 96 ILE A N 1
ATOM 778 C CA . ILE A 1 96 ? 22.759 0.023 -16.882 1.00 91.31 96 ILE A CA 1
ATOM 779 C C . ILE A 1 96 ? 22.824 0.711 -18.244 1.00 91.31 96 ILE A C 1
ATOM 781 O O . ILE A 1 96 ? 23.373 0.140 -19.179 1.00 91.31 96 ILE A O 1
ATOM 785 N N . TYR A 1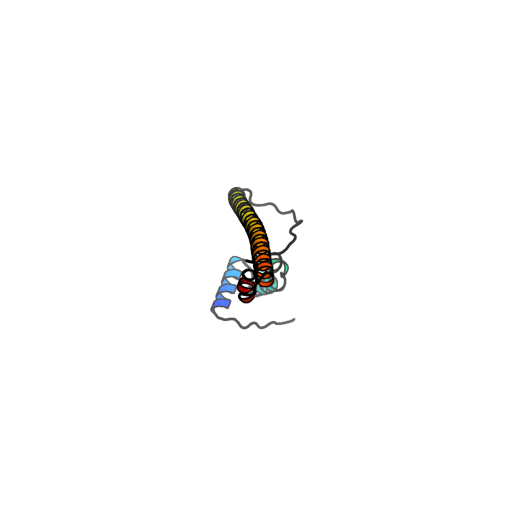 97 ? 22.377 1.964 -18.334 1.00 89.62 97 TYR A N 1
ATOM 786 C CA . TYR A 1 97 ? 22.418 2.724 -19.581 1.00 89.62 97 TYR A CA 1
ATOM 787 C C . TYR A 1 97 ? 23.835 2.826 -20.165 1.00 89.62 97 TYR A C 1
ATOM 789 O O . TYR A 1 97 ? 24.046 2.582 -21.355 1.00 89.62 97 TYR A O 1
ATOM 797 N N . ASN A 1 98 ? 24.827 3.143 -19.329 1.00 87.12 98 ASN A N 1
ATOM 798 C CA . ASN A 1 98 ? 26.222 3.212 -19.762 1.00 87.12 98 ASN A CA 1
ATOM 799 C C . ASN A 1 98 ? 26.733 1.846 -20.234 1.00 87.12 98 ASN A C 1
ATOM 801 O O . ASN A 1 98 ? 27.427 1.766 -21.245 1.00 87.12 98 ASN A O 1
ATOM 805 N N . LYS A 1 99 ? 26.383 0.766 -19.527 1.00 82.81 99 LYS A N 1
ATOM 806 C CA . LYS A 1 99 ? 26.751 -0.599 -19.913 1.00 82.81 99 LYS A CA 1
ATOM 807 C C . LYS A 1 99 ? 26.129 -0.990 -21.253 1.00 82.81 99 LYS A C 1
ATOM 809 O O . LYS A 1 99 ? 26.842 -1.505 -22.109 1.00 82.81 99 LYS A O 1
ATOM 814 N N . ASP A 1 100 ? 24.846 -0.714 -21.448 1.00 79.12 100 ASP A N 1
ATOM 815 C CA . ASP A 1 100 ? 24.131 -1.028 -22.687 1.00 79.12 100 ASP A CA 1
ATOM 816 C C . ASP A 1 100 ? 24.680 -0.210 -23.863 1.00 79.12 100 ASP A C 1
ATOM 818 O O . ASP A 1 100 ? 24.911 -0.750 -24.943 1.00 79.12 100 ASP A O 1
ATOM 822 N N . THR A 1 101 ? 25.009 1.064 -23.635 1.00 73.94 101 THR A N 1
ATOM 823 C CA . THR A 1 101 ? 25.666 1.920 -24.636 1.00 73.94 101 THR A CA 1
ATOM 824 C C . THR A 1 101 ? 27.047 1.379 -25.014 1.00 73.94 101 THR A C 1
ATOM 826 O O . THR A 1 101 ? 27.356 1.255 -26.197 1.00 73.94 101 THR A O 1
ATOM 829 N N . LEU A 1 102 ? 27.866 0.983 -24.032 1.00 72.31 102 LEU A N 1
ATOM 830 C CA . LEU A 1 102 ? 29.179 0.376 -24.280 1.00 72.31 102 LEU A CA 1
ATOM 831 C C . LEU A 1 102 ? 29.072 -0.953 -25.036 1.00 72.31 102 LEU A C 1
ATOM 833 O O . LEU A 1 102 ? 29.913 -1.231 -25.891 1.00 72.31 102 LEU A O 1
ATOM 837 N N . LEU A 1 103 ? 28.050 -1.765 -24.753 1.00 65.62 103 LEU A N 1
ATOM 838 C CA . LEU A 1 103 ? 27.794 -2.997 -25.498 1.00 65.62 103 LEU A CA 1
ATOM 839 C C . LEU A 1 103 ? 27.443 -2.693 -26.953 1.00 65.62 103 LEU A C 1
ATOM 84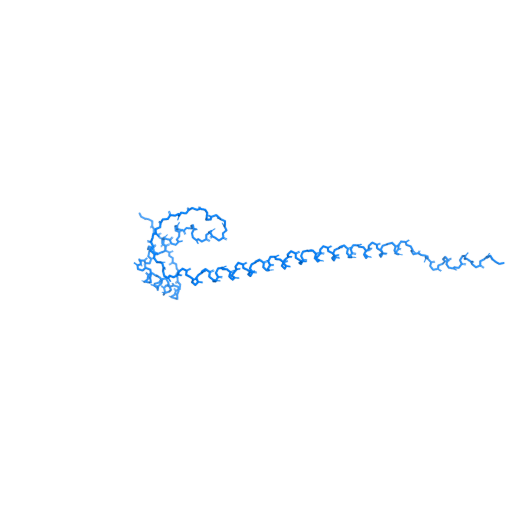1 O O . LEU A 1 103 ? 28.021 -3.312 -27.839 1.00 65.62 103 LEU A O 1
ATOM 845 N N . ILE A 1 104 ? 26.580 -1.708 -27.213 1.00 69.12 104 ILE A N 1
ATOM 846 C CA . ILE A 1 104 ? 26.235 -1.274 -28.577 1.00 69.12 104 ILE A CA 1
ATOM 847 C C . ILE A 1 104 ? 27.468 -0.721 -29.308 1.00 69.12 104 ILE A C 1
ATOM 849 O O . ILE A 1 104 ? 27.700 -1.048 -30.473 1.00 69.12 104 ILE A O 1
ATOM 853 N N . GLU A 1 105 ? 28.301 0.081 -28.644 1.00 64.25 105 GLU A N 1
ATOM 854 C CA . GLU A 1 105 ? 29.560 0.571 -29.217 1.00 64.25 105 GLU A CA 1
ATOM 855 C C . GLU A 1 105 ? 30.552 -0.557 -29.535 1.00 64.25 105 GLU A C 1
ATOM 857 O O . GLU A 1 105 ? 31.248 -0.503 -30.548 1.00 64.25 105 GLU A O 1
ATOM 862 N N . GLN A 1 106 ? 30.644 -1.588 -28.696 1.00 60.47 106 GLN A N 1
ATOM 863 C CA . GLN A 1 106 ? 31.477 -2.759 -28.984 1.00 60.47 106 GLN A CA 1
ATOM 864 C C . GLN A 1 106 ? 30.896 -3.605 -30.122 1.00 60.47 106 GLN A C 1
ATOM 866 O O . GLN A 1 106 ? 31.647 -4.076 -30.977 1.00 60.47 106 GLN A O 1
ATOM 871 N N . ASP A 1 107 ? 29.570 -3.744 -30.178 1.00 59.72 107 ASP A N 1
ATOM 872 C CA . ASP A 1 107 ? 28.875 -4.480 -31.233 1.00 59.72 107 ASP A CA 1
ATOM 873 C C . ASP A 1 107 ? 28.979 -3.778 -32.596 1.00 59.72 107 ASP A C 1
ATOM 875 O O . ASP A 1 107 ? 29.042 -4.433 -33.635 1.00 59.72 107 ASP A O 1
ATOM 879 N N . THR A 1 108 ? 29.053 -2.447 -32.603 1.00 60.47 108 THR A N 1
ATOM 880 C CA . THR A 1 108 ? 29.280 -1.637 -33.813 1.00 60.47 108 THR A CA 1
ATOM 881 C C . THR A 1 108 ? 30.758 -1.551 -34.201 1.00 60.47 108 THR A C 1
ATOM 883 O O . THR A 1 108 ? 31.067 -1.429 -35.384 1.00 60.47 108 THR A O 1
ATOM 886 N N . ARG A 1 109 ? 31.690 -1.708 -33.248 1.00 60.84 109 ARG A N 1
ATOM 887 C CA . ARG A 1 109 ? 33.137 -1.881 -33.493 1.00 60.84 109 ARG A CA 1
ATOM 888 C C . ARG A 1 109 ? 33.533 -3.339 -33.767 1.00 60.84 109 ARG A C 1
ATOM 890 O O . ARG A 1 109 ? 34.687 -3.711 -33.532 1.00 60.84 109 ARG A O 1
ATOM 897 N N . LYS A 1 110 ? 32.617 -4.179 -34.265 1.00 60.12 110 LYS A N 1
ATOM 898 C CA . LYS A 1 110 ? 32.936 -5.538 -34.727 1.00 60.12 110 LYS A CA 1
ATOM 899 C C . LYS A 1 110 ? 33.929 -5.469 -35.887 1.00 60.12 110 LYS A C 1
ATOM 901 O O . LYS A 1 110 ? 33.539 -5.441 -37.048 1.00 60.12 110 LYS A O 1
ATOM 906 N N . LYS A 1 111 ? 35.226 -5.493 -35.564 1.00 65.38 111 LYS A N 1
ATOM 907 C CA . LYS A 1 111 ? 36.264 -5.918 -36.502 1.00 65.38 111 LYS A CA 1
ATOM 908 C C . LYS A 1 111 ? 35.881 -7.308 -36.953 1.00 65.38 111 LYS A C 1
ATOM 910 O O . LYS A 1 111 ? 35.818 -8.243 -36.148 1.00 65.38 111 LYS A O 1
ATOM 915 N N . HIS A 1 112 ? 35.549 -7.430 -38.222 1.00 70.69 112 HIS A N 1
ATOM 916 C CA . HIS A 1 112 ? 35.149 -8.713 -38.739 1.00 70.69 112 HIS A CA 1
ATOM 917 C C . HIS A 1 112 ? 36.364 -9.641 -38.761 1.00 70.69 112 HIS A C 1
ATOM 919 O O . HIS A 1 112 ? 37.470 -9.217 -39.085 1.00 70.69 112 HIS A O 1
ATOM 925 N N . TRP A 1 113 ? 36.177 -10.919 -38.429 1.00 70.44 113 TRP A N 1
ATOM 926 C CA . TRP A 1 113 ? 37.281 -11.885 -38.356 1.00 70.44 113 TRP A CA 1
ATOM 927 C C . TRP A 1 113 ? 38.076 -11.991 -39.674 1.00 70.44 113 TRP A C 1
ATOM 929 O O . TRP A 1 113 ? 39.242 -12.372 -39.659 1.00 70.44 113 TRP A O 1
ATOM 939 N N . TRP A 1 114 ? 37.483 -11.606 -40.811 1.00 70.69 114 TRP A N 1
ATOM 940 C CA . TRP A 1 114 ? 38.157 -11.536 -42.111 1.00 70.69 114 TRP A CA 1
ATOM 941 C C . TRP A 1 114 ? 39.054 -10.297 -42.298 1.00 70.69 114 TRP A C 1
ATOM 943 O O . TRP A 1 114 ? 39.938 -10.316 -43.149 1.00 70.69 114 TRP A O 1
ATOM 953 N N . GLU A 1 115 ? 38.875 -9.221 -41.523 1.00 69.06 115 GLU A N 1
ATOM 954 C CA . GLU A 1 115 ? 39.766 -8.045 -41.543 1.00 69.06 115 GLU A CA 1
ATOM 955 C C . GLU A 1 115 ? 41.141 -8.357 -40.945 1.00 69.06 115 GLU A C 1
ATOM 957 O O . GLU A 1 115 ? 42.132 -7.748 -41.339 1.00 69.06 115 GLU A O 1
ATOM 962 N N . PHE A 1 116 ? 41.213 -9.359 -40.065 1.00 63.84 116 PHE A N 1
ATOM 963 C CA . PHE A 1 116 ? 42.460 -9.872 -39.490 1.00 63.84 116 PHE A CA 1
ATOM 964 C C . PHE A 1 116 ? 43.427 -10.434 -40.541 1.00 63.84 116 PHE A C 1
ATOM 966 O O . PHE A 1 116 ? 44.633 -10.456 -40.320 1.00 63.84 116 PHE A O 1
ATOM 973 N N . TRP A 1 117 ? 42.910 -10.867 -41.693 1.00 64.88 117 TRP A N 1
ATOM 974 C CA . TRP A 1 117 ? 43.715 -11.426 -42.779 1.00 64.88 117 TRP A CA 1
ATOM 975 C C . TRP A 1 117 ? 44.191 -10.364 -43.775 1.00 64.88 117 TRP A C 1
ATOM 977 O O . TRP A 1 117 ? 45.113 -10.624 -44.539 1.00 64.88 117 TRP A O 1
ATOM 987 N N . LYS A 1 118 ? 43.615 -9.152 -43.761 1.00 63.28 118 LYS A N 1
ATOM 988 C CA . LYS A 1 118 ? 43.977 -8.081 -44.709 1.00 63.28 118 LYS A CA 1
ATOM 989 C C . LYS A 1 118 ? 45.273 -7.342 -44.361 1.00 63.28 118 LYS A C 1
ATOM 991 O O . LYS A 1 118 ? 45.736 -6.533 -45.160 1.00 63.28 118 LYS A O 1
ATOM 996 N N . THR A 1 119 ? 45.846 -7.575 -43.182 1.00 58.97 119 THR A N 1
ATOM 997 C CA . THR A 1 119 ? 47.053 -6.875 -42.712 1.00 58.97 119 THR A CA 1
ATOM 998 C C . THR A 1 119 ? 48.360 -7.623 -42.974 1.00 58.97 119 THR A C 1
ATOM 1000 O O . THR A 1 119 ? 49.410 -7.050 -42.714 1.00 58.97 119 THR A O 1
ATOM 1003 N N . ASN A 1 120 ? 48.319 -8.849 -43.511 1.00 58.91 120 ASN A N 1
ATOM 1004 C CA . ASN A 1 120 ? 49.518 -9.671 -43.739 1.00 58.91 120 ASN A CA 1
ATOM 1005 C C . ASN A 1 120 ? 50.079 -9.618 -45.175 1.00 58.91 120 ASN A C 1
ATOM 1007 O O . ASN A 1 120 ? 51.082 -10.263 -45.440 1.00 58.91 120 ASN A O 1
ATOM 1011 N N . ASP A 1 121 ? 49.488 -8.837 -46.086 1.00 58.44 121 ASP A N 1
ATOM 1012 C CA . ASP A 1 121 ? 49.944 -8.739 -47.490 1.00 58.44 121 ASP A CA 1
ATOM 1013 C C . ASP A 1 121 ? 50.913 -7.564 -47.746 1.00 58.44 121 ASP A C 1
ATOM 1015 O O . ASP A 1 121 ? 50.997 -7.033 -48.855 1.00 58.44 121 ASP A O 1
ATOM 1019 N N . LYS A 1 122 ? 51.635 -7.102 -46.719 1.00 56.75 122 LYS A N 1
ATOM 1020 C CA . LYS A 1 122 ? 52.700 -6.100 -46.875 1.00 56.75 122 LYS A CA 1
ATOM 1021 C C . LYS A 1 122 ? 53.969 -6.540 -46.155 1.00 56.75 122 LYS A C 1
ATOM 1023 O O . LYS A 1 122 ? 54.316 -5.941 -45.146 1.00 56.75 122 LYS A O 1
ATOM 1028 N N . ASP A 1 123 ? 54.627 -7.546 -46.716 1.00 48.84 123 ASP A N 1
ATOM 1029 C CA . ASP A 1 123 ? 56.075 -7.754 -46.617 1.00 48.84 123 ASP A CA 1
ATOM 1030 C C . ASP A 1 123 ? 56.623 -8.045 -48.023 1.00 48.84 123 ASP A C 1
ATOM 1032 O O . ASP A 1 123 ? 56.019 -8.887 -48.731 1.00 48.84 123 ASP A O 1
#

pLDDT: mean 74.34, std 18.58, range [34.34, 96.88]

Radius of gyration: 34.1 Å; chains: 1; bounding box: 97×38×81 Å

Secondary structure (DSSP, 8-state):
---------HHHHHHHHHHHHHTT--HHHHHHHHHH-GGGTSTTSS-----------SSSHHHHHHHHHHHHHHHHHHHHHHHHHHHHHHHHHHHHHHHHHHHHHHHHT---TTGGGTTSS--

Sequence (123 aa):
MAQINIKLTDEQKEEISRIAKEKGVSITQLVINSILNKEQFYTDNEDIERKENSKESTENNLDNNKENLLYKELCEVLQGQIAQKDIQIDQLHKIIYNKDTLLIEQDTRKKHWWEFWKTNDKD